Protein AF-A0AAV6AJ64-F1 (afdb_monomer)

Secondary structure (DSSP, 8-state):
--EEEEEEETTHHHHHHHHHHHHH---SSEEEEEE-TT--HHHHHHHHHHHHHHH--SS-EEEE-

pLDDT: mean 97.38, std 1.84, range [85.38, 98.69]

Sequence (65 aa):
MIGVVLVTHGRLADEFRSALEHVVGPQTHLETICIGPDDDMERRRADIIQAVDNVEAGEGVVLLT

Solvent-accessible surface area (backbone atoms only — not comparable to full-atom values): 3647 Å² total; per-residue (Å²): 82,67,8,35,37,30,42,31,63,51,63,52,23,56,51,50,48,51,56,47,30,73,75,75,43,87,71,91,36,61,45,63,41,63,45,55,96,85,58,58,64,69,59,50,51,50,51,52,54,52,45,50,65,71,19,50,49,90,61,46,67,49,78,45,114

Nearest PDB structures (foldseek):
  3ipr-assembly1_A  TM=9.571E-01  e=2.674E-04  Enterococcus faecalis
  2jzo-assembly1_A  TM=8.977E-01  e=4.589E-03  Escherichia coli
  6fmg-assembly2_C  TM=9.148E-01  e=4.589E-03  Streptococcus pneumoniae
  4tkz-assembly3_F-3  TM=8.971E-01  e=3.995E-03  Streptococcus agalactiae NEM316
  2jzn-assembly1_B  TM=8.976E-01  e=6.491E-03  Escherichia coli

Foldseek 3Di:
DAAEEEEDEDCVQVVVQVVVCVVPNDDQRYYYHYDYPPDDVVVSVVVRVVSQVRNDDPPHYDYHD

Structure (mmCIF, N/CA/C/O backbone):
data_AF-A0AAV6AJ64-F1
#
_entry.id   AF-A0AAV6AJ64-F1
#
loop_
_atom_site.group_PDB
_atom_site.id
_atom_site.type_symbol
_atom_site.label_atom_id
_atom_site.label_alt_id
_atom_site.label_comp_id
_atom_site.label_asym_id
_atom_site.label_entity_id
_atom_site.label_seq_id
_atom_site.pdbx_PDB_ins_code
_atom_site.Cartn_x
_atom_site.Cartn_y
_atom_site.Cartn_z
_atom_site.occupancy
_atom_site.B_iso_or_equiv
_atom_site.auth_seq_id
_atom_site.auth_comp_id
_atom_site.auth_asym_id
_atom_site.auth_atom_id
_atom_site.pdbx_PDB_model_num
ATOM 1 N N . MET A 1 1 ? -15.087 6.545 7.124 1.00 85.38 1 MET A N 1
ATOM 2 C CA . MET A 1 1 ? -13.663 6.453 7.518 1.00 85.38 1 MET A CA 1
ATOM 3 C C . MET A 1 1 ? -12.823 6.856 6.321 1.00 85.38 1 MET A C 1
ATOM 5 O O . MET A 1 1 ? -13.219 6.527 5.210 1.00 85.38 1 MET A O 1
ATOM 9 N N . ILE A 1 2 ? -11.708 7.559 6.519 1.00 95.88 2 ILE A N 1
ATOM 10 C CA . ILE A 1 2 ? -10.783 7.889 5.425 1.00 95.88 2 ILE A CA 1
ATOM 11 C C . ILE A 1 2 ? -9.970 6.640 5.056 1.00 95.88 2 ILE A C 1
ATOM 13 O O . ILE A 1 2 ? -9.334 6.052 5.932 1.00 95.88 2 ILE A O 1
ATOM 17 N N . GLY A 1 3 ? -9.984 6.253 3.781 1.00 98.12 3 GLY A N 1
ATOM 18 C CA . GLY A 1 3 ? -9.131 5.188 3.249 1.00 98.12 3 GLY A CA 1
ATOM 19 C C . GLY A 1 3 ? -7.69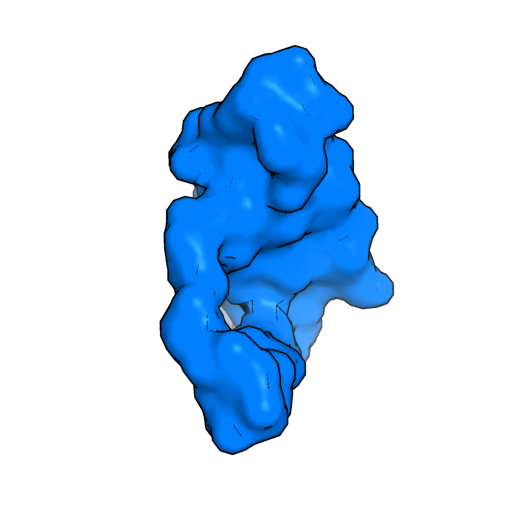1 5.658 3.039 1.00 98.12 3 GLY A C 1
ATOM 20 O O . GLY A 1 3 ? -7.439 6.846 2.827 1.00 98.12 3 GLY A O 1
ATOM 21 N N . VAL A 1 4 ? -6.728 4.741 3.087 1.00 98.19 4 VAL A N 1
ATOM 22 C CA . VAL A 1 4 ? -5.303 5.057 2.926 1.00 98.19 4 VAL A CA 1
ATOM 2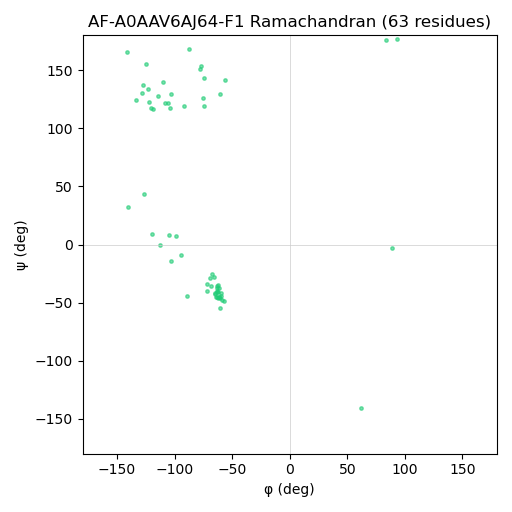3 C C . VAL A 1 4 ? -4.676 4.160 1.866 1.00 98.19 4 VAL A C 1
ATOM 25 O O . VAL A 1 4 ? -4.785 2.938 1.934 1.00 98.19 4 VAL A O 1
ATOM 28 N N . VAL A 1 5 ? -3.958 4.763 0.918 1.00 98.69 5 VAL A N 1
ATOM 29 C CA . VAL A 1 5 ? -3.109 4.038 -0.037 1.00 98.69 5 VAL A CA 1
ATOM 30 C C . VAL A 1 5 ? -1.668 4.522 0.111 1.00 98.69 5 VAL A C 1
ATOM 32 O O . VAL A 1 5 ? -1.376 5.700 -0.106 1.00 98.69 5 VAL A O 1
ATOM 35 N N . LEU A 1 6 ? -0.763 3.618 0.491 1.00 98.62 6 LEU A N 1
ATOM 36 C CA . LEU A 1 6 ? 0.680 3.865 0.551 1.00 98.62 6 LEU A CA 1
ATOM 37 C C . LEU A 1 6 ? 1.314 3.458 -0.780 1.00 98.62 6 LEU A C 1
ATOM 39 O O . LEU A 1 6 ? 1.275 2.284 -1.135 1.00 98.62 6 LEU A O 1
ATOM 43 N N . VAL A 1 7 ? 1.939 4.386 -1.498 1.00 98.50 7 VAL A N 1
ATOM 44 C CA . VAL A 1 7 ? 2.601 4.114 -2.780 1.00 98.50 7 VAL A CA 1
ATOM 45 C C . VAL A 1 7 ? 4.077 4.441 -2.655 1.00 98.50 7 VAL A C 1
ATOM 47 O O . VAL A 1 7 ? 4.438 5.586 -2.450 1.00 98.50 7 VAL A O 1
ATOM 50 N N . THR A 1 8 ? 4.964 3.462 -2.794 1.00 98.38 8 THR A N 1
ATOM 51 C CA . THR A 1 8 ? 6.412 3.713 -2.664 1.00 98.38 8 THR A CA 1
ATOM 52 C C . THR A 1 8 ? 7.214 2.905 -3.673 1.00 98.38 8 THR A C 1
ATOM 54 O O . THR A 1 8 ? 6.715 1.943 -4.258 1.00 98.38 8 THR A O 1
ATOM 57 N N . HIS A 1 9 ? 8.486 3.261 -3.843 1.00 97.62 9 HIS A N 1
ATOM 58 C CA . HIS A 1 9 ? 9.431 2.409 -4.559 1.00 97.62 9 HIS A CA 1
ATOM 59 C C . HIS A 1 9 ? 9.919 1.254 -3.676 1.00 97.62 9 HIS A C 1
ATOM 61 O O . HIS A 1 9 ? 10.042 1.385 -2.454 1.00 97.62 9 HIS A O 1
ATOM 67 N N . 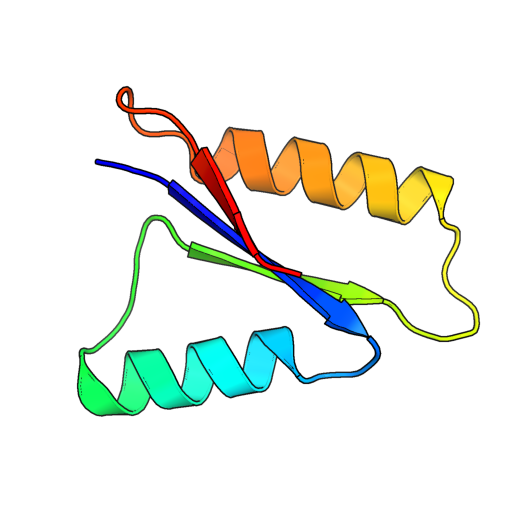GLY A 1 10 ? 10.271 0.129 -4.302 1.00 95.81 10 GLY A N 1
ATOM 68 C CA . GLY A 1 10 ? 10.753 -1.049 -3.578 1.00 95.81 10 GLY A CA 1
ATOM 69 C C . GLY A 1 10 ? 9.687 -1.586 -2.620 1.00 95.81 10 GLY A C 1
ATOM 70 O O . GLY A 1 10 ? 8.517 -1.606 -2.969 1.00 95.81 10 GLY A O 1
ATOM 71 N N . ARG A 1 11 ? 10.074 -2.026 -1.415 1.00 96.88 11 ARG A N 1
ATOM 72 C CA . ARG A 1 11 ? 9.158 -2.653 -0.433 1.00 96.88 11 ARG A CA 1
ATOM 73 C C . ARG A 1 11 ? 8.660 -1.713 0.672 1.00 96.88 11 ARG A C 1
ATOM 75 O O . ARG A 1 11 ? 8.046 -2.169 1.628 1.00 96.88 11 ARG A O 1
ATOM 82 N N . LEU A 1 12 ? 8.944 -0.413 0.583 1.00 97.94 12 LEU A N 1
ATOM 83 C CA . LEU A 1 12 ? 8.775 0.503 1.717 1.00 97.94 12 LEU A CA 1
ATOM 84 C C . LEU A 1 12 ? 7.315 0.630 2.193 1.00 97.94 12 LEU A C 1
ATOM 86 O O . LEU A 1 12 ? 7.084 0.696 3.395 1.00 97.94 12 LEU A O 1
ATOM 90 N N . ALA A 1 13 ? 6.339 0.621 1.284 1.00 98.38 13 ALA A N 1
ATOM 91 C CA . ALA A 1 13 ? 4.914 0.693 1.611 1.00 98.38 13 ALA A CA 1
ATOM 92 C C . ALA A 1 13 ? 4.480 -0.505 2.467 1.00 98.38 13 ALA A C 1
ATOM 94 O O . ALA A 1 13 ? 3.832 -0.323 3.498 1.00 98.38 13 ALA A O 1
ATOM 95 N N . ASP A 1 14 ? 4.904 -1.712 2.087 1.00 98.25 14 ASP A N 1
ATOM 96 C CA . ASP A 1 14 ? 4.638 -2.929 2.856 1.00 98.25 14 ASP A CA 1
ATOM 97 C C . ASP A 1 14 ? 5.303 -2.882 4.234 1.00 98.25 14 ASP A C 1
ATOM 99 O O . ASP A 1 14 ? 4.686 -3.255 5.232 1.00 98.25 14 ASP A O 1
ATOM 103 N N . GLU A 1 15 ? 6.541 -2.386 4.318 1.00 98.50 15 GLU A N 1
ATOM 104 C CA . GLU A 1 15 ? 7.246 -2.257 5.598 1.00 98.50 15 GLU A CA 1
ATOM 105 C C . GLU A 1 15 ? 6.604 -1.192 6.503 1.00 98.50 15 GLU A C 1
ATOM 107 O O . GLU A 1 15 ? 6.506 -1.394 7.714 1.00 98.50 15 GLU A O 1
ATOM 112 N N . PHE A 1 16 ? 6.083 -0.094 5.941 1.00 98.25 16 PHE A N 1
ATOM 113 C CA . PHE A 1 16 ? 5.296 0.877 6.703 1.00 98.25 16 PHE A CA 1
ATOM 114 C C . PHE A 1 16 ? 4.004 0.270 7.237 1.00 98.25 16 PHE A C 1
ATOM 116 O O . PHE A 1 16 ? 3.694 0.457 8.414 1.00 98.25 16 PHE A O 1
ATOM 123 N N . ARG A 1 17 ? 3.270 -0.483 6.410 1.00 98.25 17 ARG A N 1
ATOM 124 C CA . ARG A 1 17 ? 2.077 -1.204 6.863 1.00 98.25 17 ARG A CA 1
ATOM 125 C C . ARG A 1 17 ? 2.421 -2.205 7.962 1.00 98.25 17 ARG A C 1
ATOM 127 O O . ARG A 1 17 ? 1.742 -2.223 8.981 1.00 98.25 17 ARG A O 1
ATOM 134 N N . SER A 1 18 ? 3.485 -2.984 7.787 1.00 98.44 18 SER A N 1
ATOM 135 C CA . SER A 1 18 ? 3.965 -3.950 8.781 1.00 98.44 18 SER A CA 1
ATOM 136 C C . SER A 1 18 ? 4.275 -3.272 10.119 1.00 98.44 18 SER A C 1
ATOM 138 O O . SER A 1 18 ? 3.788 -3.700 11.165 1.00 98.44 18 SER A O 1
ATOM 140 N N . ALA A 1 19 ? 5.018 -2.161 10.096 1.00 98.44 19 ALA A N 1
ATOM 141 C CA . ALA A 1 19 ? 5.344 -1.396 11.295 1.00 98.44 19 ALA A CA 1
ATOM 142 C C . ALA A 1 19 ? 4.101 -0.777 11.956 1.00 98.44 19 ALA A C 1
ATOM 144 O O . ALA A 1 19 ? 3.970 -0.821 13.179 1.00 98.44 19 ALA A O 1
ATOM 145 N N . LEU A 1 20 ? 3.174 -0.229 11.163 1.00 97.94 20 LEU A N 1
ATOM 146 C CA . LEU A 1 20 ? 1.901 0.294 11.652 1.00 97.94 20 LEU A CA 1
ATOM 147 C C . LEU A 1 20 ? 1.091 -0.814 12.333 1.00 97.94 20 LEU A C 1
ATOM 149 O O . LEU A 1 20 ? 0.737 -0.683 13.502 1.00 97.94 20 LEU A O 1
ATOM 153 N N . GLU A 1 21 ? 0.842 -1.924 11.638 1.00 98.31 21 GLU A N 1
ATOM 154 C CA . GLU A 1 21 ? 0.035 -3.034 12.151 1.00 98.31 21 GLU A CA 1
ATOM 155 C C . GLU A 1 21 ? 0.691 -3.730 13.350 1.00 98.31 21 GLU A C 1
ATOM 157 O O . GLU A 1 21 ? -0.013 -4.224 14.230 1.00 98.31 21 GLU A O 1
ATOM 162 N N . HIS A 1 22 ? 2.022 -3.710 13.451 1.00 98.06 22 HIS A N 1
ATOM 163 C CA . HIS A 1 22 ? 2.732 -4.166 14.644 1.00 98.06 22 HIS A CA 1
ATOM 164 C C . HIS A 1 22 ? 2.378 -3.339 15.891 1.00 98.06 22 HIS A C 1
ATOM 166 O O . HIS A 1 22 ? 2.275 -3.892 16.985 1.00 98.06 22 HIS A O 1
ATOM 172 N N . VAL A 1 23 ? 2.187 -2.025 15.738 1.00 98.44 23 VAL A N 1
ATOM 173 C CA . VAL A 1 23 ? 1.928 -1.103 16.855 1.00 98.44 23 VAL A CA 1
ATOM 174 C C . VAL A 1 23 ? 0.437 -0.979 17.163 1.00 98.44 23 VAL A C 1
ATOM 176 O O . VAL A 1 23 ? 0.056 -0.984 18.333 1.00 98.44 23 VAL A O 1
ATOM 179 N N . VAL A 1 24 ? -0.408 -0.844 16.137 1.00 97.62 24 VAL A N 1
ATOM 180 C CA . VAL A 1 24 ? -1.841 -0.528 16.300 1.00 97.62 24 VAL A CA 1
ATOM 181 C C . VAL A 1 24 ? -2.785 -1.665 15.898 1.00 97.62 24 VAL A C 1
ATOM 183 O O . VAL A 1 24 ? -3.998 -1.528 16.041 1.00 97.62 24 VAL A O 1
ATOM 186 N N . GLY A 1 25 ? -2.251 -2.797 15.437 1.00 98.12 25 GLY A N 1
ATOM 187 C CA . GLY A 1 25 ? -3.029 -3.941 14.963 1.00 98.12 25 GLY A CA 1
ATOM 188 C C . GLY A 1 25 ? -3.478 -3.825 13.497 1.00 98.12 25 GLY A C 1
ATOM 189 O O . GLY A 1 25 ? -3.245 -2.800 12.851 1.00 98.12 25 GLY A O 1
ATOM 190 N N . PRO A 1 26 ? -4.129 -4.875 12.959 1.00 97.25 26 PRO A N 1
ATOM 191 C CA . PRO A 1 26 ? -4.534 -4.946 11.554 1.00 97.25 26 PRO A CA 1
ATOM 192 C C . PRO A 1 26 ? -5.416 -3.772 11.122 1.00 97.25 26 PRO A C 1
ATOM 194 O O . PRO A 1 26 ? -6.301 -3.356 11.870 1.00 97.25 26 PRO A O 1
ATOM 197 N N . GLN A 1 27 ? -5.209 -3.276 9.901 1.00 96.69 27 GLN A N 1
ATOM 198 C CA . GLN A 1 27 ? -5.983 -2.168 9.333 1.00 96.69 27 GLN A CA 1
ATOM 199 C C . GLN A 1 27 ? -6.888 -2.657 8.194 1.00 96.69 27 GLN A C 1
ATOM 201 O O . GLN A 1 27 ? -6.485 -3.495 7.393 1.00 96.69 27 GLN A O 1
ATOM 206 N N . THR A 1 28 ? -8.118 -2.141 8.115 1.00 94.38 28 THR A N 1
ATOM 207 C CA . THR A 1 28 ? -9.140 -2.610 7.154 1.00 94.38 28 THR A CA 1
ATOM 208 C C . THR A 1 28 ? -9.361 -1.697 5.94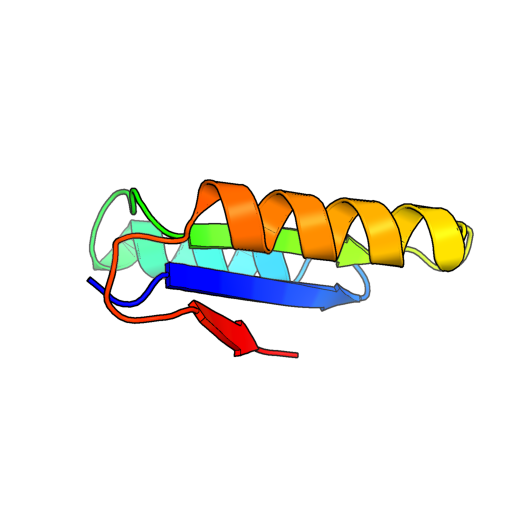6 1.00 94.38 28 THR A C 1
ATOM 210 O O . THR A 1 28 ? -9.957 -2.144 4.976 1.00 94.38 28 THR A O 1
ATOM 213 N N . HIS A 1 29 ? -8.871 -0.454 5.979 1.00 96.75 29 HIS A N 1
ATOM 214 C CA . HIS A 1 29 ? -8.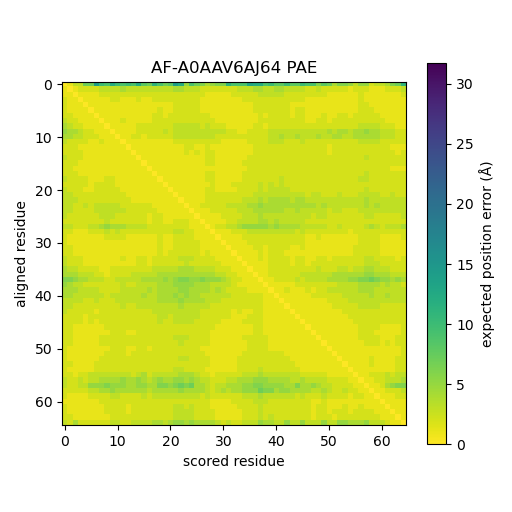999 0.532 4.890 1.00 96.75 29 HIS A CA 1
ATOM 215 C C . HIS A 1 29 ? -7.622 1.079 4.496 1.00 96.75 29 HIS A C 1
ATOM 217 O O . HIS A 1 29 ? -7.418 2.286 4.370 1.00 96.75 29 HIS A O 1
ATOM 223 N N . LEU A 1 30 ? -6.651 0.173 4.396 1.00 97.94 30 LEU A N 1
ATOM 224 C CA . LEU A 1 30 ? -5.260 0.465 4.082 1.00 97.94 30 LEU A CA 1
ATOM 225 C C . LEU A 1 30 ? -4.776 -0.507 3.009 1.00 97.94 30 LEU A C 1
ATOM 227 O O . LEU A 1 30 ? -4.792 -1.717 3.231 1.00 97.94 30 LEU A O 1
ATOM 231 N N . GLU A 1 31 ? -4.274 0.025 1.901 1.00 98.38 31 GLU A N 1
ATOM 232 C CA . GLU A 1 31 ? -3.584 -0.751 0.871 1.00 98.38 31 GLU A CA 1
ATOM 233 C C . GLU A 1 31 ? -2.187 -0.198 0.581 1.00 98.38 31 GLU A C 1
ATOM 235 O O . GLU A 1 31 ? -1.880 0.972 0.827 1.00 98.38 31 GLU A O 1
ATOM 240 N N . THR A 1 32 ? -1.318 -1.074 0.079 1.00 98.56 32 THR A N 1
ATOM 241 C CA . THR A 1 32 ? 0.076 -0.775 -0.246 1.00 98.56 32 THR A CA 1
ATOM 242 C C . THR A 1 32 ? 0.347 -1.092 -1.712 1.00 98.56 32 THR A C 1
ATOM 244 O O . THR A 1 32 ? -0.024 -2.149 -2.214 1.00 98.56 32 THR A O 1
ATOM 247 N N . ILE A 1 33 ? 1.019 -0.175 -2.404 1.00 98.44 33 ILE A N 1
ATOM 248 C CA . ILE A 1 33 ? 1.515 -0.357 -3.766 1.00 98.44 33 ILE A CA 1
ATOM 249 C C . ILE A 1 33 ? 3.025 -0.134 -3.766 1.00 98.44 33 ILE A C 1
ATOM 251 O O . ILE A 1 33 ? 3.537 0.925 -3.394 1.00 98.44 33 ILE A O 1
ATOM 255 N N . CYS A 1 34 ? 3.736 -1.157 -4.220 1.00 98.19 34 CYS A N 1
ATOM 256 C CA . CYS A 1 34 ? 5.183 -1.179 -4.352 1.00 98.19 34 CYS A CA 1
ATOM 257 C C . CYS A 1 34 ? 5.559 -1.122 -5.835 1.00 98.19 34 CYS A C 1
ATOM 259 O O . CYS A 1 34 ? 5.147 -1.986 -6.609 1.00 98.19 34 CYS A O 1
ATOM 261 N N . ILE A 1 35 ? 6.334 -0.107 -6.222 1.00 97.81 35 ILE A N 1
ATOM 262 C CA . ILE A 1 35 ? 6.787 0.109 -7.601 1.00 97.81 35 ILE A CA 1
ATOM 263 C C . ILE A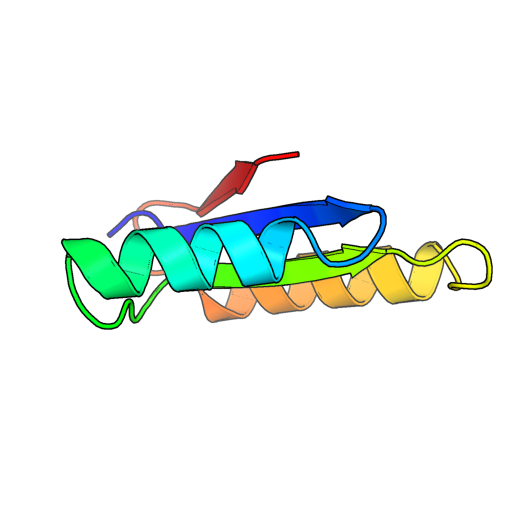 1 35 ? 8.259 -0.299 -7.720 1.00 97.81 35 ILE A C 1
ATOM 265 O O . ILE A 1 35 ? 9.144 0.257 -7.058 1.00 97.81 35 ILE A O 1
ATOM 269 N N . GLY A 1 36 ? 8.516 -1.306 -8.549 1.00 97.12 36 GLY A N 1
ATOM 270 C CA . GLY A 1 36 ? 9.848 -1.767 -8.926 1.00 97.12 36 GLY A CA 1
ATOM 271 C C . GLY A 1 36 ? 10.426 -1.020 -10.137 1.00 97.12 36 GLY A C 1
ATOM 272 O O . GLY A 1 36 ? 9.704 -0.309 -10.830 1.00 97.12 36 GLY A O 1
ATOM 273 N N . PRO A 1 37 ? 11.731 -1.186 -10.422 1.00 96.56 37 PRO A N 1
ATOM 274 C CA . PRO A 1 37 ? 12.403 -0.502 -11.532 1.00 96.56 37 PRO A CA 1
ATOM 275 C C . PRO A 1 37 ? 11.929 -0.953 -12.924 1.00 96.56 37 PRO A C 1
ATOM 277 O O . PRO A 1 37 ? 12.024 -0.176 -13.869 1.00 96.56 37 PRO A O 1
ATOM 280 N N . ASP A 1 38 ? 11.419 -2.181 -13.038 1.00 96.75 38 ASP A N 1
ATOM 281 C CA . ASP A 1 38 ? 10.973 -2.789 -14.299 1.00 96.75 38 ASP A CA 1
ATOM 282 C C . ASP A 1 38 ? 9.439 -2.832 -14.428 1.00 96.75 38 ASP A C 1
ATOM 284 O O . ASP A 1 38 ? 8.900 -3.485 -15.323 1.00 96.75 38 ASP A O 1
ATOM 288 N N . ASP A 1 39 ? 8.720 -2.181 -13.507 1.00 96.44 39 ASP A N 1
ATOM 289 C CA . ASP A 1 39 ? 7.263 -2.166 -13.528 1.00 96.44 39 ASP A CA 1
ATOM 290 C C . ASP A 1 39 ? 6.717 -1.252 -14.628 1.00 96.44 39 ASP A C 1
ATOM 292 O O . ASP A 1 39 ? 7.218 -0.158 -14.890 1.00 96.44 39 ASP A O 1
ATOM 296 N N . ASP A 1 40 ? 5.615 -1.689 -15.234 1.00 97.56 40 ASP A N 1
ATOM 297 C CA . ASP A 1 40 ? 4.855 -0.870 -16.168 1.00 97.56 40 ASP A CA 1
ATOM 298 C C . ASP A 1 40 ? 4.056 0.201 -15.407 1.00 97.56 40 ASP A C 1
ATOM 300 O O . ASP A 1 40 ? 3.197 -0.108 -14.575 1.00 97.56 40 ASP A O 1
ATOM 304 N N . MET A 1 41 ? 4.335 1.473 -15.696 1.00 94.50 41 MET A N 1
ATOM 305 C CA . MET A 1 41 ? 3.732 2.595 -14.975 1.00 94.50 41 MET A CA 1
ATOM 306 C C . MET A 1 41 ? 2.237 2.776 -15.254 1.00 94.50 41 MET A C 1
ATOM 308 O O . MET A 1 41 ? 1.522 3.236 -14.365 1.00 94.50 41 MET A O 1
ATOM 312 N N . GLU A 1 42 ? 1.737 2.397 -16.433 1.00 96.69 42 GLU A N 1
ATOM 313 C CA . GLU A 1 42 ? 0.299 2.449 -16.731 1.00 96.69 42 GLU A CA 1
ATOM 314 C C . GLU A 1 42 ? -0.446 1.363 -15.957 1.00 96.69 42 GLU A C 1
ATOM 316 O O . GLU A 1 42 ? -1.501 1.612 -15.369 1.00 96.69 42 GLU A O 1
ATOM 321 N N . ARG A 1 43 ? 0.148 0.171 -15.857 1.00 97.31 43 ARG A N 1
ATOM 322 C CA . ARG A 1 43 ? -0.371 -0.886 -14.992 1.00 97.31 43 ARG A CA 1
ATOM 323 C C . ARG A 1 43 ? -0.351 -0.462 -13.527 1.00 97.31 43 ARG A C 1
ATOM 325 O O . ARG A 1 43 ? -1.362 -0.616 -12.852 1.00 97.31 43 ARG A O 1
ATOM 332 N N . ARG A 1 44 ? 0.745 0.126 -13.038 1.00 97.00 44 ARG A N 1
ATOM 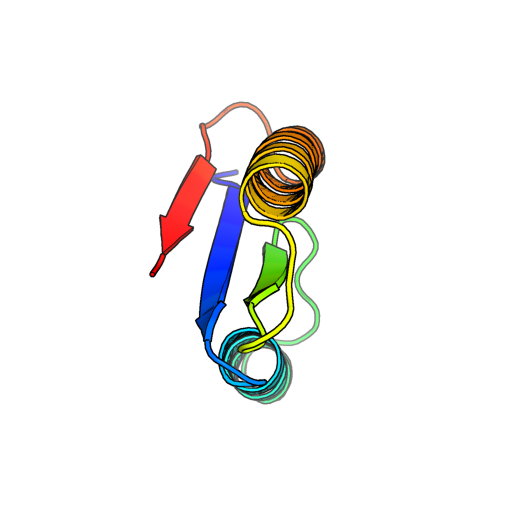333 C CA . ARG A 1 44 ? 0.818 0.615 -11.650 1.00 97.00 44 ARG A CA 1
ATOM 334 C C . ARG A 1 44 ? -0.174 1.730 -11.375 1.00 97.00 44 ARG A C 1
ATOM 336 O O . ARG A 1 44 ? -0.765 1.763 -10.303 1.00 97.00 44 ARG A O 1
ATOM 343 N N . ARG A 1 45 ? -0.423 2.602 -12.349 1.00 97.19 45 ARG A N 1
ATOM 344 C CA . ARG A 1 45 ? -1.490 3.601 -12.265 1.00 97.19 45 ARG A CA 1
ATOM 345 C C . ARG A 1 45 ? -2.862 2.946 -12.100 1.00 97.19 45 ARG A C 1
ATOM 347 O O . ARG A 1 45 ? -3.639 3.406 -11.269 1.00 97.19 45 ARG A O 1
ATOM 354 N N . ALA A 1 46 ? -3.151 1.891 -12.860 1.00 98.31 46 ALA A N 1
ATOM 355 C CA . ALA A 1 46 ? -4.395 1.137 -12.724 1.00 98.31 46 ALA A CA 1
ATOM 356 C C . ALA A 1 46 ? -4.498 0.440 -11.356 1.00 98.31 46 ALA A C 1
ATOM 358 O O . ALA A 1 46 ? -5.544 0.531 -10.718 1.00 98.31 46 ALA A O 1
ATOM 359 N N . ASP A 1 47 ? -3.409 -0.168 -10.871 1.00 98.19 47 ASP A N 1
ATOM 360 C CA . ASP A 1 47 ? -3.353 -0.787 -9.540 1.00 98.19 47 ASP A CA 1
ATOM 361 C C . ASP A 1 47 ? -3.639 0.246 -8.431 1.00 98.19 47 ASP A C 1
ATOM 363 O O . ASP A 1 47 ? -4.403 -0.031 -7.512 1.00 98.19 47 ASP A O 1
ATOM 367 N N . ILE A 1 48 ? -3.083 1.463 -8.535 1.00 98.31 48 ILE A N 1
ATOM 368 C CA . ILE A 1 48 ? -3.333 2.555 -7.577 1.00 98.31 48 ILE A CA 1
ATOM 369 C C . ILE A 1 48 ? -4.809 2.967 -7.580 1.00 98.31 48 ILE A C 1
ATOM 371 O O . ILE A 1 48 ? -5.386 3.146 -6.513 1.00 98.31 48 ILE A O 1
ATOM 375 N N . ILE A 1 49 ? -5.425 3.121 -8.757 1.00 98.31 49 ILE A N 1
ATOM 376 C CA . ILE A 1 49 ? -6.852 3.474 -8.859 1.00 98.31 49 ILE A CA 1
ATOM 377 C C . ILE A 1 49 ? -7.710 2.379 -8.218 1.00 98.31 49 ILE A C 1
ATOM 379 O O . ILE A 1 49 ? -8.583 2.685 -7.413 1.00 98.31 49 ILE A O 1
ATOM 383 N N . GLN A 1 50 ? -7.411 1.111 -8.504 1.00 98.62 50 GLN A N 1
ATOM 384 C CA . GLN A 1 50 ? -8.132 -0.010 -7.908 1.00 98.62 50 GLN A CA 1
ATOM 385 C C . GLN A 1 50 ? -7.971 -0.053 -6.382 1.00 98.62 50 GLN A C 1
ATOM 387 O O . GLN A 1 50 ? -8.945 -0.296 -5.676 1.00 98.62 50 GLN A O 1
ATOM 392 N N . ALA A 1 51 ? -6.768 0.208 -5.863 1.00 98.44 51 ALA A N 1
ATOM 393 C CA . ALA A 1 51 ? -6.522 0.270 -4.425 1.00 98.44 51 ALA A CA 1
ATOM 394 C C . ALA A 1 51 ? -7.312 1.408 -3.760 1.00 98.44 51 ALA A C 1
ATOM 396 O O . ALA A 1 51 ? -7.866 1.212 -2.683 1.00 98.44 51 ALA A O 1
ATOM 397 N N . VAL A 1 52 ? -7.414 2.575 -4.411 1.00 98.38 52 VAL A N 1
ATOM 398 C CA . VAL A 1 52 ? -8.260 3.690 -3.948 1.00 98.38 52 VAL A CA 1
ATOM 399 C C . VAL A 1 52 ? -9.721 3.250 -3.853 1.00 98.38 52 VAL A C 1
ATOM 401 O O . VAL A 1 52 ? -10.340 3.454 -2.810 1.00 98.38 52 VAL A O 1
ATOM 404 N N . ASP A 1 53 ? -10.251 2.597 -4.889 1.00 98.06 53 ASP A N 1
ATOM 405 C CA . ASP A 1 53 ? -11.634 2.104 -4.895 1.00 98.06 53 ASP A CA 1
ATOM 406 C C . ASP A 1 53 ? -11.886 1.063 -3.790 1.00 98.06 53 ASP A C 1
ATOM 408 O O . ASP A 1 53 ? -12.966 1.031 -3.200 1.00 98.06 53 ASP A O 1
ATOM 412 N N . ASN A 1 54 ? -10.891 0.229 -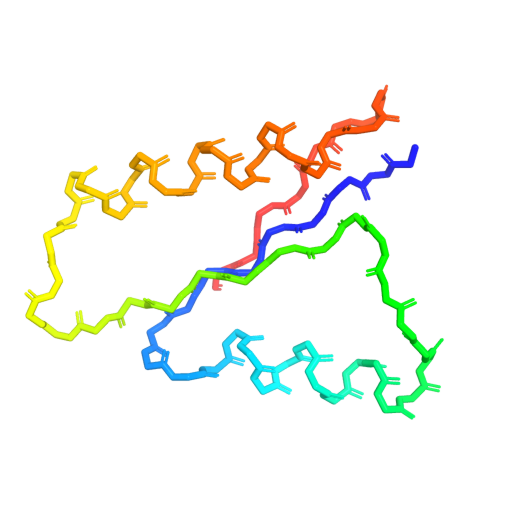3.475 1.00 98.19 54 ASN A N 1
ATOM 413 C CA . ASN A 1 54 ? -11.004 -0.809 -2.450 1.00 98.19 54 ASN A CA 1
ATOM 414 C C . ASN A 1 54 ? -11.027 -0.250 -1.018 1.00 98.19 54 ASN A C 1
ATOM 416 O O . ASN A 1 54 ? -11.678 -0.835 -0.151 1.00 98.19 54 ASN A O 1
ATOM 420 N N . VAL A 1 55 ? -10.298 0.841 -0.750 1.00 98.06 55 VAL A N 1
ATOM 421 C CA . VAL A 1 55 ? -10.195 1.427 0.601 1.00 98.06 55 VAL A CA 1
ATOM 422 C C . VAL A 1 55 ? -11.191 2.557 0.860 1.00 98.06 55 VAL A C 1
ATOM 424 O O . VAL A 1 55 ? -11.304 3.007 2.003 1.00 98.06 55 VAL A O 1
ATOM 427 N N . GLU A 1 56 ? -11.902 3.032 -0.164 1.00 96.56 56 GLU A N 1
ATOM 428 C CA . GLU A 1 56 ? -12.926 4.069 -0.025 1.00 96.56 56 GLU A CA 1
ATOM 429 C C . GLU A 1 56 ? -14.059 3.620 0.916 1.00 96.56 56 GLU A C 1
ATOM 431 O O . GLU A 1 56 ? -14.647 2.548 0.769 1.00 96.56 56 GLU A O 1
ATOM 436 N N . ALA A 1 57 ? -14.387 4.474 1.889 1.00 95.31 57 ALA A N 1
ATOM 437 C CA . ALA A 1 57 ? -15.361 4.191 2.946 1.00 95.31 57 ALA A CA 1
ATOM 438 C C . ALA A 1 57 ? -16.253 5.399 3.301 1.00 95.31 57 ALA A C 1
ATOM 440 O O . ALA A 1 57 ? -16.676 5.569 4.451 1.00 95.31 57 ALA A O 1
ATOM 441 N N . GLY A 1 58 ? -16.548 6.242 2.309 1.00 95.38 58 GLY A N 1
ATOM 442 C CA . GLY A 1 58 ? -17.523 7.335 2.345 1.00 95.38 58 GLY A CA 1
ATOM 443 C C . GLY A 1 58 ? -16.988 8.680 2.837 1.00 95.38 58 GLY A C 1
ATOM 444 O O . GLY A 1 58 ? -17.733 9.658 2.839 1.00 95.38 58 GLY A O 1
ATOM 445 N N . GLU A 1 59 ? -15.723 8.747 3.252 1.00 97.00 59 GLU A N 1
ATOM 446 C CA . GLU A 1 59 ? -15.070 9.978 3.729 1.00 97.00 59 GLU A CA 1
ATOM 447 C C . GLU A 1 59 ? -13.844 10.366 2.884 1.00 97.00 59 GLU A C 1
ATOM 449 O O . GLU A 1 59 ? -13.130 11.305 3.238 1.00 97.00 59 GLU A O 1
ATOM 454 N N . GLY A 1 60 ? -13.619 9.690 1.752 1.00 97.06 60 GLY A N 1
ATOM 455 C CA . GLY A 1 60 ? -12.496 9.945 0.857 1.00 97.06 60 GLY A CA 1
ATOM 456 C C . GLY A 1 60 ? -11.279 9.065 1.139 1.00 97.06 60 GLY A C 1
ATOM 457 O O . GLY A 1 60 ? -11.232 8.296 2.103 1.00 97.06 60 GLY A O 1
ATOM 458 N N . VAL A 1 61 ? -10.257 9.227 0.296 1.00 98.44 61 VAL A N 1
ATOM 459 C CA . VAL A 1 61 ? -8.998 8.475 0.359 1.00 98.44 61 VAL A CA 1
ATOM 460 C C . VAL A 1 61 ? -7.804 9.424 0.380 1.00 98.44 61 VAL A C 1
ATOM 462 O O . VAL A 1 61 ? -7.749 10.396 -0.375 1.00 98.44 61 VAL A O 1
ATOM 465 N N . VAL A 1 62 ? -6.826 9.126 1.236 1.00 98.12 62 VAL A N 1
ATOM 466 C CA . VAL A 1 62 ? -5.525 9.800 1.276 1.00 98.12 62 VAL A CA 1
ATOM 467 C C . VAL A 1 62 ? -4.474 8.907 0.632 1.00 98.12 62 VAL A C 1
ATOM 469 O O . VAL A 1 62 ? -4.316 7.738 0.983 1.00 98.12 62 VAL A O 1
ATOM 472 N N . LEU A 1 63 ? -3.727 9.495 -0.296 1.00 97.88 63 LEU A N 1
ATOM 473 C CA . LEU A 1 63 ? -2.644 8.843 -1.015 1.00 97.88 63 LEU A CA 1
ATOM 474 C C . LEU A 1 63 ? -1.312 9.374 -0.479 1.00 97.88 63 LEU A C 1
ATOM 476 O O . LEU A 1 63 ? -1.081 10.584 -0.483 1.00 97.88 63 LEU A O 1
ATOM 480 N N . LEU A 1 64 ? -0.464 8.479 0.023 1.00 97.81 64 LEU A N 1
ATOM 481 C CA . LEU A 1 64 ? 0.828 8.815 0.623 1.00 97.81 64 LEU A CA 1
ATOM 482 C C . LEU A 1 64 ? 1.944 8.238 -0.248 1.00 97.81 64 LEU A C 1
ATOM 484 O O . LEU A 1 64 ? 1.908 7.049 -0.564 1.00 97.81 64 LEU A O 1
ATOM 488 N N . THR A 1 65 ? 2.912 9.076 -0.628 1.00 94.56 65 THR A N 1
ATOM 489 C CA . THR A 1 65 ? 3.999 8.731 -1.561 1.00 94.56 65 THR A CA 1
ATOM 490 C C . THR A 1 65 ? 5.377 8.979 -0.976 1.00 94.56 65 THR A C 1
ATOM 492 O O . THR A 1 65 ? 5.535 10.087 -0.410 1.00 94.56 65 THR A O 1
#

Mean predicted aligned error: 2.08 Å

Radius of gyration: 11.84 Å; Cα contacts (8 Å, |Δi|>4): 102; chains: 1; bound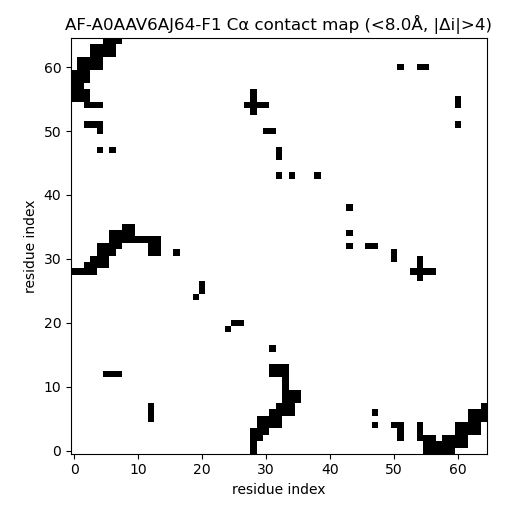ing box: 30×15×34 Å